Protein AF-A0AAE9QSP2-F1 (afdb_monomer_lite)

Sequence (119 aa):
MLPIIVKASGFILVILLAYVLKQKGILTSEHGRGFSIILMTVTLPCALLVSTRSLNMSAILLIPMGLGIAGNLLLLGIGYLRGRHKEPVAQAQDMIQLVGYNIGTFAFPFVQSFSRLAT

pLDDT: mean 83.26, std 9.17, range [43.91, 94.62]

Organism: Streptococcus dysgalactiae subsp. equisimilis (NCBI:txid119602)

Foldseek 3Di:
DVVLVVVVVVVVVVVVVVVVCVVVVVDDPVVVVVVVCCCVPPVQVVLLVVLCVPDDPDPVVVVVVVVLVVQLVVQLVVLQVVCVPDDPVVSVVSNCCSNVVPVVSSCSSVVVVSVVVVD

Secondary structure (DSSP, 8-state):
-HHHHHHHHHHHHHHHHHHHHHHTTSS-HHHHHHHHHHIIIIIHHHHHHHHHTT----GGGHHHHHHHHHHHHHHHHHHHHHHTTS-HHHHHHHHHHHHH--HHHHHHHHHHHHHTT--

Radius of gyration: 19.23 Å; chains: 1; bounding box: 51×37×47 Å

Structure (mmCIF, N/CA/C/O backbone):
data_AF-A0AAE9QSP2-F1
#
_entry.id   AF-A0AAE9QSP2-F1
#
loop_
_atom_site.group_PDB
_atom_site.id
_atom_site.type_symbol
_atom_site.label_atom_id
_atom_site.label_alt_id
_atom_site.label_comp_id
_atom_site.label_asym_id
_atom_site.label_entity_id
_atom_site.label_seq_id
_atom_site.pdbx_PDB_ins_code
_atom_site.Cartn_x
_atom_site.Cartn_y
_atom_site.Cartn_z
_atom_site.occupancy
_atom_site.B_iso_or_equiv
_atom_site.auth_seq_id
_atom_site.auth_comp_id
_atom_site.auth_asym_id
_atom_site.auth_atom_id
_atom_site.pdbx_PDB_model_num
ATOM 1 N N . MET A 1 1 ? -5.096 -4.612 -28.421 1.00 69.06 1 MET A N 1
ATOM 2 C CA . MET A 1 1 ? -6.293 -3.783 -28.119 1.00 69.06 1 MET A CA 1
ATOM 3 C C . MET A 1 1 ? -7.496 -4.635 -27.699 1.00 69.06 1 MET A C 1
ATOM 5 O O . MET A 1 1 ? -7.836 -4.600 -26.525 1.00 69.06 1 MET A O 1
ATOM 9 N N . LEU A 1 2 ? -8.071 -5.470 -28.579 1.00 81.50 2 LEU A N 1
ATOM 10 C CA . LEU A 1 2 ? -9.136 -6.443 -28.241 1.00 81.50 2 LEU A CA 1
ATOM 11 C C . LEU A 1 2 ? -8.917 -7.257 -26.941 1.00 81.50 2 LEU A C 1
ATOM 13 O O . LEU A 1 2 ? -9.817 -7.259 -26.103 1.00 81.50 2 LEU A O 1
ATOM 17 N N . PRO A 1 3 ? -7.748 -7.884 -26.693 1.00 82.44 3 PRO A N 1
ATOM 18 C CA . PRO A 1 3 ? -7.531 -8.672 -25.472 1.00 82.44 3 PRO A CA 1
ATOM 1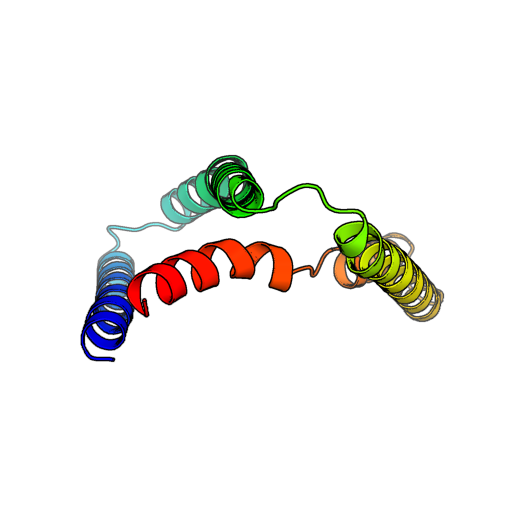9 C C . PRO A 1 3 ? -7.611 -7.850 -24.177 1.00 82.44 3 PRO A C 1
ATOM 21 O O . PRO A 1 3 ? -8.064 -8.348 -23.148 1.00 82.44 3 PRO A O 1
ATOM 24 N N . ILE A 1 4 ? -7.221 -6.573 -24.224 1.00 82.94 4 ILE A N 1
ATOM 25 C CA . ILE A 1 4 ? -7.286 -5.662 -23.073 1.00 82.94 4 ILE A CA 1
ATOM 26 C C . ILE A 1 4 ? -8.750 -5.358 -22.737 1.00 82.94 4 ILE A C 1
ATOM 28 O O . ILE A 1 4 ? -9.136 -5.410 -21.572 1.00 82.94 4 ILE A O 1
ATOM 32 N N . ILE A 1 5 ? -9.576 -5.114 -23.760 1.00 86.25 5 ILE A N 1
ATOM 33 C CA . ILE A 1 5 ? -11.017 -4.857 -23.615 1.00 86.25 5 ILE A CA 1
ATOM 34 C C . ILE A 1 5 ? -11.738 -6.098 -23.070 1.00 86.25 5 ILE A C 1
ATOM 36 O O . ILE A 1 5 ? -12.554 -5.985 -22.155 1.00 86.25 5 ILE A O 1
ATOM 40 N N . VAL A 1 6 ? -11.404 -7.293 -23.566 1.00 88.56 6 VAL A N 1
ATOM 41 C CA . VAL A 1 6 ? -11.964 -8.556 -23.050 1.00 88.56 6 VAL A CA 1
ATOM 42 C C . VAL A 1 6 ? -11.600 -8.752 -21.573 1.00 88.56 6 VAL A C 1
ATOM 44 O O . VAL A 1 6 ? -12.463 -9.068 -20.759 1.00 88.56 6 VAL A O 1
ATOM 47 N N . LYS A 1 7 ? -10.351 -8.483 -21.178 1.00 83.12 7 LYS A N 1
ATOM 48 C CA . LYS A 1 7 ? -9.926 -8.601 -19.774 1.00 83.12 7 LYS A CA 1
ATOM 49 C C . LYS A 1 7 ? -10.607 -7.560 -18.874 1.00 83.12 7 LYS A C 1
ATOM 51 O O . LYS A 1 7 ? -11.081 -7.900 -17.793 1.00 83.12 7 LYS A O 1
ATOM 56 N N . ALA A 1 8 ? -10.702 -6.309 -19.330 1.00 87.12 8 ALA A N 1
ATOM 57 C CA . ALA A 1 8 ? -11.371 -5.228 -18.605 1.00 87.12 8 ALA A CA 1
ATOM 58 C C . ALA A 1 8 ? -12.876 -5.493 -18.424 1.00 87.12 8 ALA A C 1
ATOM 60 O O . ALA A 1 8 ? -13.393 -5.372 -17.314 1.00 87.12 8 ALA A O 1
ATOM 61 N N . SER A 1 9 ? -13.568 -5.920 -19.485 1.00 89.31 9 SER A N 1
ATOM 62 C CA . SER A 1 9 ? -14.985 -6.304 -19.415 1.00 89.31 9 SER A CA 1
ATOM 63 C C . SER A 1 9 ? -15.217 -7.506 -18.495 1.00 89.31 9 SER A C 1
ATOM 65 O O . SER A 1 9 ? -16.186 -7.507 -17.738 1.00 89.31 9 SER A O 1
ATOM 67 N N . GLY A 1 10 ? -14.290 -8.469 -18.463 1.00 89.88 10 GLY A N 1
ATOM 68 C CA . GLY A 1 10 ? -14.299 -9.568 -17.497 1.00 89.88 10 GLY A CA 1
ATOM 69 C C . GLY A 1 10 ? -14.267 -9.087 -16.042 1.00 89.88 10 GLY A C 1
ATOM 70 O O . GLY A 1 10 ? -15.076 -9.537 -15.233 1.00 89.88 10 GLY A O 1
ATOM 71 N N . PHE A 1 11 ? -13.404 -8.123 -15.701 1.00 87.25 11 PHE A N 1
ATOM 72 C CA . PHE A 1 11 ? -13.387 -7.543 -14.350 1.00 87.25 11 PHE A CA 1
ATOM 73 C C . PHE A 1 11 ? -14.694 -6.832 -14.001 1.00 87.25 11 PHE A C 1
ATOM 75 O O . PHE A 1 11 ? -15.203 -7.006 -12.895 1.00 87.25 11 PHE A O 1
ATOM 82 N N . ILE A 1 12 ? -15.268 -6.079 -14.943 1.00 92.38 12 ILE A N 1
ATOM 83 C CA . ILE A 1 12 ? -16.563 -5.414 -14.745 1.00 92.38 12 ILE A CA 1
ATOM 84 C C . ILE A 1 12 ? -17.662 -6.452 -14.479 1.00 92.38 12 ILE A C 1
ATOM 86 O O . ILE A 1 12 ? -18.430 -6.295 -13.531 1.00 92.38 12 ILE A O 1
ATOM 90 N N . LEU A 1 13 ? -17.701 -7.542 -15.251 1.00 94.62 13 LEU A N 1
ATOM 91 C CA . LEU A 1 13 ? -18.641 -8.647 -15.043 1.00 94.62 13 LEU A CA 1
ATOM 92 C C . LEU A 1 13 ? -18.491 -9.287 -13.659 1.00 94.62 13 LEU A C 1
ATOM 94 O O . LEU A 1 13 ? -19.492 -9.523 -12.986 1.00 94.62 13 LEU A O 1
ATOM 98 N N . VAL A 1 14 ? -17.259 -9.526 -13.206 1.00 91.19 14 VAL A N 1
ATOM 99 C CA . VAL A 1 14 ? -16.992 -10.076 -11.867 1.00 91.19 14 VAL A CA 1
ATOM 100 C C . VAL A 1 14 ? -17.471 -9.123 -10.767 1.00 91.19 14 VAL A C 1
ATOM 102 O O . VAL A 1 14 ? -18.093 -9.572 -9.805 1.00 91.19 14 VAL A O 1
ATOM 105 N N . ILE A 1 15 ? -17.245 -7.812 -10.913 1.00 90.69 15 ILE A N 1
ATOM 106 C CA . ILE A 1 15 ? -17.716 -6.799 -9.955 1.00 90.69 15 ILE A CA 1
ATOM 107 C C . ILE A 1 15 ? -19.250 -6.773 -9.904 1.00 90.69 15 ILE A C 1
ATOM 109 O O . ILE A 1 15 ? -19.831 -6.768 -8.817 1.00 90.69 15 ILE A O 1
ATOM 113 N N . LEU A 1 16 ? -19.914 -6.803 -11.063 1.00 94.25 16 LEU A N 1
ATOM 114 C CA . LEU A 1 16 ? -21.375 -6.848 -11.155 1.00 94.25 16 LEU A CA 1
ATOM 115 C C . LEU A 1 16 ? -21.943 -8.121 -10.518 1.00 94.25 16 LEU A C 1
ATOM 117 O O . LEU A 1 16 ? -22.897 -8.049 -9.744 1.00 94.25 16 LEU A O 1
ATOM 121 N N . LEU A 1 17 ? -21.331 -9.277 -10.780 1.00 92.12 17 LEU A N 1
ATOM 122 C CA . LEU A 1 17 ? -21.732 -10.546 -10.179 1.00 92.12 17 LEU A CA 1
ATOM 123 C C . LEU A 1 17 ? -21.590 -10.510 -8.651 1.00 92.12 17 LEU A C 1
ATOM 125 O O . LEU A 1 17 ? -22.522 -10.886 -7.939 1.00 92.12 17 LEU A O 1
ATOM 129 N N . ALA A 1 18 ? -20.461 -10.011 -8.140 1.00 88.12 18 ALA A N 1
ATOM 130 C CA . ALA A 1 18 ? -20.238 -9.840 -6.707 1.00 88.12 18 ALA A CA 1
ATOM 131 C C . ALA A 1 18 ? -21.281 -8.902 -6.072 1.00 88.12 18 ALA A C 1
ATOM 133 O O . ALA A 1 18 ? -21.766 -9.169 -4.971 1.00 88.12 18 ALA A O 1
ATOM 134 N N . TYR A 1 19 ? -21.680 -7.838 -6.777 1.00 89.25 19 TYR A N 1
ATOM 135 C CA . TYR A 1 19 ? -22.733 -6.928 -6.329 1.00 89.25 19 TYR A CA 1
ATOM 136 C C . TYR A 1 19 ? -24.111 -7.607 -6.262 1.00 89.25 19 TYR A C 1
ATOM 138 O O . TYR A 1 19 ? -24.812 -7.470 -5.258 1.00 89.25 19 TYR A O 1
ATOM 146 N N . VAL A 1 20 ? -24.483 -8.398 -7.274 1.00 92.44 20 VAL A N 1
ATOM 147 C CA . VAL A 1 20 ? -25.737 -9.175 -7.270 1.00 92.44 20 VAL A CA 1
ATOM 148 C C . VAL A 1 20 ? -25.739 -10.219 -6.147 1.00 92.44 20 VAL A C 1
ATOM 150 O O . VAL A 1 20 ? -26.737 -10.366 -5.443 1.00 92.44 20 VAL A O 1
ATOM 153 N N . LEU A 1 21 ? -24.621 -10.917 -5.927 1.00 87.81 21 LEU A N 1
ATOM 154 C CA . LEU A 1 21 ? -24.464 -11.879 -4.828 1.00 87.81 21 LEU A CA 1
ATOM 155 C C . LEU A 1 21 ? -24.581 -11.212 -3.450 1.00 87.81 21 LEU A C 1
ATOM 157 O O . LEU A 1 21 ? -25.177 -11.787 -2.537 1.00 87.81 21 LEU A O 1
ATOM 161 N N . LYS A 1 22 ? -24.062 -9.986 -3.313 1.00 86.12 22 LYS A N 1
ATOM 162 C CA . LYS A 1 22 ? -24.237 -9.160 -2.113 1.00 86.12 22 LYS A CA 1
ATOM 163 C C . LYS A 1 22 ? -25.706 -8.783 -1.905 1.00 86.12 22 LYS A C 1
ATOM 165 O O . LYS A 1 22 ? -26.202 -8.915 -0.791 1.00 86.12 22 LYS A O 1
ATOM 170 N N . GLN A 1 23 ? -26.418 -8.359 -2.954 1.00 85.81 23 GLN A N 1
ATOM 171 C CA . GLN A 1 23 ? -27.849 -8.036 -2.855 1.00 85.81 23 GLN A CA 1
ATOM 172 C C . GLN A 1 23 ? -28.706 -9.251 -2.476 1.00 85.81 23 GLN A C 1
ATOM 174 O O . GLN A 1 23 ? -29.651 -9.112 -1.708 1.00 85.81 23 GLN A O 1
ATOM 179 N N . LYS A 1 24 ? -28.360 -10.448 -2.967 1.00 87.25 24 LYS A N 1
ATOM 180 C CA . LYS A 1 24 ? -29.051 -11.702 -2.622 1.00 87.25 24 LYS A CA 1
ATOM 181 C C . LYS A 1 24 ? -28.731 -12.231 -1.215 1.00 87.25 24 LYS A C 1
ATOM 183 O O . LYS A 1 24 ? -29.217 -13.297 -0.857 1.00 87.25 24 LYS A O 1
ATOM 188 N N . GLY A 1 25 ? -27.905 -11.531 -0.433 1.00 80.75 25 GLY A N 1
ATOM 189 C CA . GLY A 1 25 ? -27.545 -11.920 0.936 1.00 80.75 25 GLY A CA 1
ATOM 190 C C . GLY A 1 25 ? -26.573 -13.101 1.040 1.00 80.75 25 GLY A C 1
ATOM 191 O O . GLY A 1 25 ? -26.257 -13.523 2.145 1.00 80.75 25 GLY A O 1
ATOM 192 N N . ILE A 1 26 ? -26.065 -13.612 -0.089 1.00 81.19 26 ILE A N 1
ATOM 193 C CA . ILE A 1 26 ? -25.077 -14.704 -0.124 1.00 81.19 26 ILE A CA 1
ATOM 194 C C . ILE A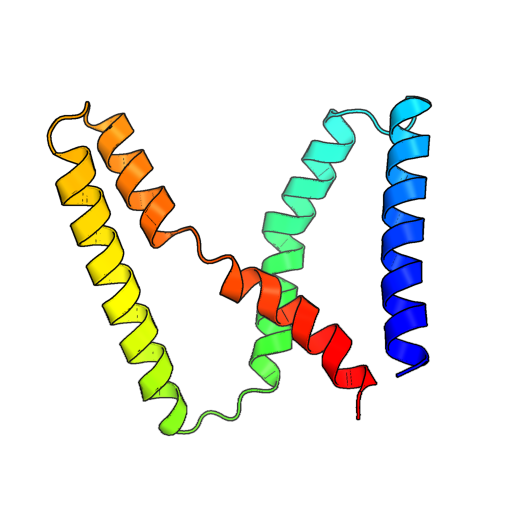 1 26 ? -23.705 -14.187 0.334 1.00 81.19 26 ILE A C 1
ATOM 196 O O . ILE A 1 26 ? -22.962 -14.892 1.012 1.00 81.19 26 ILE A O 1
ATOM 200 N N . LEU A 1 27 ? -23.370 -12.937 -0.013 1.00 79.75 27 LEU A N 1
ATOM 201 C CA . LEU A 1 27 ? -22.182 -12.243 0.488 1.00 79.75 27 LEU A CA 1
ATOM 202 C C . LEU A 1 27 ? -22.556 -11.308 1.646 1.00 79.75 27 LEU A C 1
ATOM 204 O O . LEU A 1 27 ? -22.980 -10.170 1.434 1.00 79.75 27 LEU A O 1
ATOM 208 N N . THR A 1 28 ? -22.354 -11.771 2.876 1.00 77.44 28 THR A N 1
ATOM 209 C CA . THR A 1 28 ? -22.429 -10.944 4.088 1.00 77.44 28 THR A CA 1
ATOM 210 C C . THR A 1 28 ? -21.140 -10.147 4.320 1.00 77.44 28 THR A C 1
ATOM 212 O O . THR A 1 28 ? -20.067 -10.448 3.787 1.00 77.44 28 THR A O 1
ATOM 215 N N . SER A 1 29 ? -21.240 -9.087 5.127 1.00 75.44 29 SER A N 1
ATOM 216 C CA . SER A 1 29 ? -20.121 -8.198 5.474 1.00 75.44 29 SER A CA 1
ATOM 217 C C . SER A 1 29 ? -18.951 -8.924 6.149 1.00 75.44 29 SER A C 1
ATOM 219 O O . SER A 1 29 ? -17.800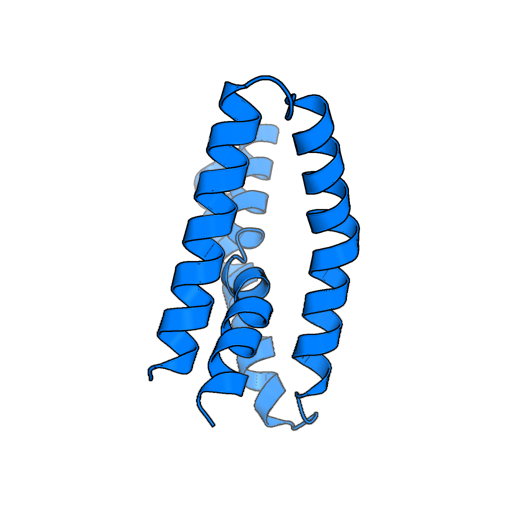 -8.537 5.940 1.00 75.44 29 SER A O 1
ATOM 221 N N . GLU A 1 30 ? -19.217 -9.997 6.899 1.00 79.38 30 GLU A N 1
ATOM 222 C CA . GLU A 1 30 ? -18.181 -10.835 7.515 1.00 79.38 30 GLU A CA 1
ATOM 223 C C . GLU A 1 30 ? -17.293 -11.527 6.478 1.00 79.38 30 GLU A C 1
ATOM 225 O O . GLU A 1 30 ? -16.065 -11.461 6.579 1.00 79.38 30 GLU A O 1
ATOM 230 N N . HIS A 1 31 ? -17.885 -12.113 5.431 1.00 80.38 31 HIS A N 1
ATOM 231 C CA . HIS A 1 31 ? -17.117 -12.713 4.340 1.00 80.38 31 HIS A CA 1
ATOM 232 C C . HIS A 1 31 ? -16.278 -11.657 3.615 1.00 80.38 31 HIS A C 1
ATOM 234 O O . HIS A 1 31 ? -15.101 -11.887 3.341 1.00 80.38 31 HIS A O 1
ATOM 240 N N . GLY A 1 32 ? -16.839 -10.463 3.387 1.00 82.38 32 GLY A N 1
ATOM 241 C CA . GLY A 1 32 ? -16.107 -9.335 2.804 1.00 82.38 32 GLY A CA 1
ATOM 242 C C . GLY A 1 32 ? -14.872 -8.935 3.620 1.00 82.38 32 GLY A C 1
ATOM 243 O O . GLY A 1 32 ? -13.800 -8.721 3.050 1.00 82.38 32 GLY A O 1
ATOM 244 N N . ARG A 1 33 ? -14.984 -8.899 4.955 1.00 85.00 33 ARG A N 1
ATOM 245 C CA . ARG A 1 33 ? -13.848 -8.626 5.846 1.00 85.00 33 ARG A CA 1
ATOM 246 C C . ARG A 1 33 ? -12.782 -9.722 5.760 1.00 85.00 33 ARG A C 1
ATOM 248 O O . ARG A 1 33 ? -11.604 -9.389 5.652 1.00 85.00 33 ARG A O 1
ATOM 255 N N . GLY A 1 34 ? -13.180 -10.996 5.754 1.00 86.38 34 GLY A N 1
ATOM 256 C CA . GLY A 1 34 ? -12.259 -12.127 5.585 1.00 86.38 34 GLY A CA 1
ATOM 257 C C . GLY A 1 34 ? -11.473 -12.050 4.273 1.00 86.38 34 GLY A C 1
ATOM 258 O O . GLY A 1 34 ? -10.243 -12.115 4.280 1.00 86.38 34 GLY A O 1
ATOM 259 N N . PHE A 1 35 ? -12.164 -11.796 3.158 1.00 86.12 35 PHE A N 1
ATOM 260 C CA . PHE A 1 35 ? -11.521 -11.581 1.861 1.00 86.12 35 PHE A CA 1
ATOM 261 C C . PHE A 1 35 ? -10.567 -10.386 1.879 1.00 86.12 35 PHE A C 1
ATOM 263 O O . PHE A 1 35 ? -9.449 -10.493 1.381 1.00 86.12 35 PHE A O 1
ATOM 270 N N . SER A 1 36 ? -10.961 -9.264 2.485 1.00 86.44 36 SER A N 1
ATOM 271 C CA . SER A 1 36 ? -10.116 -8.070 2.536 1.00 86.44 36 SER A CA 1
ATOM 272 C C . SER A 1 36 ? -8.833 -8.293 3.344 1.00 86.44 36 SER A C 1
ATOM 274 O O . SER A 1 36 ? -7.786 -7.784 2.953 1.00 86.44 36 SER A O 1
ATOM 276 N N . ILE A 1 37 ? -8.887 -9.076 4.428 1.00 90.38 37 ILE A N 1
ATOM 277 C CA . ILE A 1 37 ? -7.698 -9.456 5.209 1.00 90.38 37 ILE A CA 1
ATOM 278 C C . ILE A 1 37 ? -6.762 -10.321 4.359 1.00 90.38 37 ILE A C 1
ATOM 280 O O . ILE A 1 37 ? -5.580 -10.015 4.251 1.00 90.38 37 ILE A O 1
ATOM 284 N N . ILE A 1 38 ? -7.280 -11.353 3.689 1.00 92.50 38 ILE A N 1
ATOM 285 C CA . ILE A 1 38 ? -6.468 -12.226 2.823 1.00 92.50 38 ILE A CA 1
ATOM 286 C C . ILE A 1 38 ? -5.831 -11.426 1.678 1.00 92.50 38 ILE A C 1
ATOM 288 O O . ILE A 1 38 ? -4.656 -11.613 1.346 1.00 92.50 38 ILE A O 1
ATOM 292 N N . LEU A 1 39 ? -6.587 -10.503 1.082 1.00 89.12 39 LEU A N 1
ATOM 293 C CA . LEU A 1 39 ? -6.086 -9.636 0.022 1.00 89.12 39 LEU A CA 1
ATOM 294 C C . LEU A 1 39 ? -4.961 -8.732 0.531 1.00 89.12 39 LEU A C 1
ATOM 296 O O . LEU A 1 39 ? -3.889 -8.712 -0.069 1.00 89.12 39 LEU A O 1
ATOM 300 N N . MET A 1 40 ? -5.180 -8.031 1.644 1.00 87.50 40 MET A N 1
ATOM 301 C CA . MET A 1 40 ? -4.225 -7.057 2.176 1.00 87.50 40 MET A CA 1
ATOM 302 C C . MET A 1 40 ? -2.977 -7.705 2.778 1.00 87.50 40 MET A C 1
ATOM 304 O O . MET A 1 40 ? -1.879 -7.177 2.621 1.00 87.50 40 MET A O 1
ATOM 308 N N . THR A 1 41 ? -3.126 -8.850 3.443 1.00 88.88 41 THR A N 1
ATOM 309 C CA . THR A 1 41 ? -2.040 -9.495 4.192 1.00 88.88 41 THR A CA 1
ATOM 310 C C . THR A 1 41 ? -1.259 -10.510 3.362 1.00 88.88 41 THR A C 1
ATOM 312 O O . THR A 1 41 ? -0.071 -10.689 3.605 1.00 88.88 41 THR A O 1
ATOM 315 N N . VAL A 1 42 ? -1.888 -11.172 2.385 1.00 91.38 42 VAL A N 1
ATOM 316 C CA . VAL A 1 42 ? -1.240 -12.246 1.608 1.00 91.38 42 VAL A CA 1
ATOM 317 C C . VAL A 1 42 ? -1.129 -11.871 0.137 1.00 91.38 42 VAL A C 1
ATOM 319 O O . VAL A 1 42 ? -0.035 -11.833 -0.421 1.00 91.38 42 VAL A O 1
ATOM 322 N N . THR A 1 43 ? -2.254 -11.548 -0.498 1.00 89.94 43 THR A N 1
ATOM 323 C CA . THR A 1 43 ? -2.293 -11.394 -1.961 1.00 89.94 43 THR A CA 1
ATOM 324 C C . THR A 1 43 ? -1.482 -10.188 -2.427 1.00 89.94 43 THR A C 1
ATOM 326 O O . THR A 1 43 ? -0.706 -10.307 -3.374 1.00 89.94 43 THR A O 1
ATOM 329 N N . LEU A 1 44 ? -1.622 -9.039 -1.757 1.00 87.31 44 LEU A N 1
ATOM 330 C CA . LEU A 1 44 ? -0.909 -7.814 -2.115 1.00 87.31 44 LEU A CA 1
ATOM 331 C C . LEU A 1 44 ? 0.613 -7.950 -1.945 1.00 87.31 44 LEU A C 1
ATOM 333 O O . LEU A 1 44 ? 1.314 -7.679 -2.921 1.00 87.31 44 LEU A O 1
ATOM 337 N N . PRO A 1 45 ? 1.155 -8.426 -0.805 1.00 87.06 45 PRO A N 1
ATOM 338 C CA . PRO A 1 45 ? 2.591 -8.677 -0.686 1.00 87.06 45 PRO A CA 1
ATOM 339 C C . PRO A 1 45 ? 3.122 -9.639 -1.754 1.00 87.06 45 PRO A C 1
ATOM 341 O O . PRO A 1 45 ? 4.140 -9.356 -2.382 1.00 87.06 45 PRO A O 1
ATOM 344 N N . CYS A 1 46 ? 2.411 -10.737 -2.034 1.00 88.50 46 CYS A N 1
ATOM 345 C CA . CYS A 1 46 ? 2.802 -11.671 -3.090 1.00 88.50 46 CYS A CA 1
ATOM 346 C C . CYS A 1 46 ? 2.798 -11.014 -4.479 1.00 88.50 46 CYS A C 1
ATOM 348 O O . CYS A 1 46 ? 3.742 -11.197 -5.248 1.00 88.50 46 CYS A O 1
ATOM 350 N N . ALA A 1 47 ? 1.772 -10.223 -4.802 1.00 85.88 47 ALA A N 1
ATOM 351 C CA . ALA A 1 47 ? 1.681 -9.513 -6.075 1.00 85.88 47 ALA A CA 1
ATOM 352 C C . ALA A 1 47 ? 2.831 -8.510 -6.249 1.00 85.88 47 ALA A C 1
ATOM 354 O O . ALA A 1 47 ? 3.410 -8.426 -7.335 1.00 85.88 47 ALA A O 1
ATOM 355 N N . LEU A 1 48 ? 3.205 -7.801 -5.181 1.00 84.75 48 LEU A N 1
ATOM 356 C CA . LEU A 1 48 ? 4.359 -6.901 -5.171 1.00 84.75 48 LEU A CA 1
ATOM 357 C C . LEU A 1 48 ? 5.667 -7.659 -5.428 1.00 84.75 48 LEU A C 1
ATOM 359 O O . LEU A 1 48 ? 6.417 -7.262 -6.315 1.00 84.75 48 LEU A O 1
ATOM 363 N N . LEU A 1 49 ? 5.904 -8.780 -4.736 1.00 86.38 49 LEU A N 1
ATOM 364 C CA . LEU A 1 49 ? 7.100 -9.616 -4.926 1.00 86.38 49 LEU A CA 1
ATOM 365 C C . LEU A 1 49 ? 7.221 -10.170 -6.354 1.00 86.38 49 LEU A C 1
ATOM 367 O O . LEU A 1 49 ? 8.307 -10.213 -6.931 1.00 86.38 49 LEU A O 1
ATOM 371 N N . VAL A 1 50 ? 6.106 -10.593 -6.954 1.00 84.31 50 VAL A N 1
ATOM 372 C CA . VAL A 1 50 ? 6.098 -11.092 -8.338 1.00 84.31 50 VAL A CA 1
ATOM 373 C C . VAL A 1 50 ? 6.364 -9.963 -9.335 1.00 84.31 50 VAL A C 1
ATOM 375 O O . VAL A 1 50 ? 7.061 -10.171 -10.331 1.00 84.31 50 VAL A O 1
ATOM 378 N N . SER A 1 51 ? 5.835 -8.771 -9.066 1.00 79.44 51 SER A N 1
ATOM 379 C CA . SER A 1 51 ? 5.981 -7.597 -9.934 1.00 79.44 51 SER A CA 1
ATOM 380 C C . SER A 1 51 ? 7.398 -7.024 -9.896 1.00 79.44 51 SER A C 1
ATOM 382 O O . SER A 1 51 ? 7.929 -6.587 -10.916 1.00 79.44 51 SER A O 1
ATOM 384 N N . THR A 1 52 ? 8.064 -7.090 -8.742 1.00 77.56 52 THR A N 1
ATOM 385 C CA . THR A 1 52 ? 9.454 -6.639 -8.588 1.00 77.56 52 THR A CA 1
ATOM 386 C C . THR A 1 52 ? 10.465 -7.621 -9.176 1.00 77.56 52 THR A C 1
ATOM 388 O O . THR A 1 52 ? 11.570 -7.208 -9.510 1.00 77.56 52 THR A O 1
ATOM 391 N N . ARG A 1 53 ? 10.100 -8.893 -9.406 1.00 75.50 53 ARG A N 1
ATOM 392 C CA . ARG A 1 53 ? 10.985 -9.892 -10.037 1.00 75.50 53 ARG A CA 1
ATOM 393 C C . ARG A 1 53 ? 11.456 -9.494 -11.441 1.00 75.50 53 ARG A C 1
ATOM 395 O O . ARG A 1 53 ? 12.516 -9.933 -11.870 1.00 75.50 53 ARG A O 1
ATOM 402 N N . SER A 1 54 ? 10.685 -8.684 -12.169 1.00 67.12 54 SER A N 1
ATOM 403 C CA . SER A 1 54 ? 11.097 -8.158 -13.480 1.00 67.12 54 SER A CA 1
ATOM 404 C C . SER A 1 54 ? 12.049 -6.960 -13.408 1.00 67.12 54 SER A C 1
ATOM 406 O O . SER A 1 54 ? 12.477 -6.472 -14.452 1.00 67.12 54 SER A O 1
ATOM 408 N N . LEU A 1 55 ? 12.367 -6.460 -12.212 1.00 72.69 55 LEU A N 1
ATOM 409 C CA . LEU A 1 55 ? 13.321 -5.372 -12.044 1.00 72.69 55 LEU A CA 1
ATOM 410 C C . LEU A 1 55 ? 14.741 -5.941 -12.085 1.00 72.69 55 LEU A C 1
ATOM 412 O O . LEU A 1 55 ? 15.175 -6.639 -11.171 1.00 72.69 55 LEU A O 1
ATOM 416 N N . ASN A 1 56 ? 15.482 -5.617 -13.142 1.00 73.69 56 ASN A N 1
ATOM 417 C CA . ASN A 1 56 ? 16.924 -5.832 -13.157 1.00 73.69 56 ASN A CA 1
ATOM 418 C C . ASN A 1 56 ? 17.566 -4.814 -12.211 1.00 73.69 56 ASN A C 1
ATOM 420 O O . ASN A 1 56 ? 17.397 -3.609 -12.410 1.00 73.69 56 ASN A O 1
ATOM 424 N N . MET A 1 57 ? 18.287 -5.288 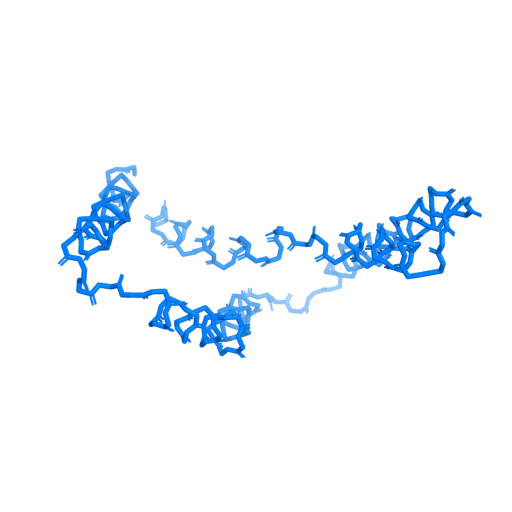-11.190 1.00 66.31 57 MET A N 1
ATOM 425 C CA . MET A 1 57 ? 19.003 -4.432 -10.241 1.00 66.31 57 MET A CA 1
ATOM 426 C C . MET A 1 57 ? 20.112 -3.660 -10.959 1.00 66.31 57 MET A C 1
ATOM 428 O O . MET A 1 57 ? 21.234 -4.131 -11.117 1.00 66.31 57 MET A O 1
ATOM 432 N N . SER A 1 58 ? 19.758 -2.468 -11.426 1.00 80.25 58 SER A N 1
ATOM 433 C CA . SER A 1 58 ? 20.637 -1.509 -12.081 1.00 80.25 58 SER A CA 1
ATOM 434 C C . SER A 1 58 ? 20.724 -0.252 -11.225 1.00 80.25 58 SER A C 1
ATOM 436 O O . SER A 1 58 ? 19.746 0.138 -10.586 1.00 80.25 58 SER A O 1
ATOM 438 N N . ALA A 1 59 ? 21.879 0.418 -11.248 1.00 82.50 59 ALA A N 1
ATOM 439 C CA . ALA A 1 59 ? 22.117 1.659 -10.509 1.00 82.50 59 ALA A CA 1
ATOM 440 C C . ALA A 1 59 ? 21.077 2.755 -10.820 1.00 82.50 59 ALA A C 1
ATOM 442 O O . ALA A 1 59 ? 20.811 3.612 -9.981 1.00 82.50 59 ALA A O 1
ATOM 443 N N . ILE A 1 60 ? 20.418 2.688 -11.983 1.00 86.06 60 ILE A N 1
ATOM 444 C CA . ILE A 1 60 ? 19.339 3.606 -12.368 1.00 86.06 60 ILE A CA 1
ATOM 445 C C . ILE A 1 60 ? 18.124 3.541 -11.421 1.00 86.06 60 ILE A C 1
ATOM 447 O O . ILE A 1 60 ? 17.425 4.538 -11.270 1.00 86.06 60 ILE A O 1
ATOM 451 N N . LEU A 1 61 ? 17.883 2.407 -10.744 1.00 84.44 61 LEU A N 1
ATOM 452 C CA . LEU A 1 61 ? 16.777 2.241 -9.789 1.00 84.44 61 LEU A CA 1
ATOM 453 C C . LEU A 1 61 ? 16.995 3.013 -8.477 1.00 84.44 61 LEU A C 1
ATOM 455 O O . LEU A 1 61 ? 16.035 3.253 -7.745 1.00 84.44 61 LEU A O 1
ATOM 459 N N . LEU A 1 62 ? 18.222 3.464 -8.197 1.00 87.12 62 LEU A N 1
ATOM 460 C CA . LEU A 1 62 ? 18.519 4.285 -7.020 1.00 87.12 62 LEU A CA 1
ATOM 461 C C . LEU A 1 62 ? 17.878 5.676 -7.110 1.00 87.12 62 LEU A C 1
ATOM 463 O O . LEU A 1 62 ? 17.500 6.241 -6.088 1.00 87.12 62 LEU A O 1
ATOM 467 N N . ILE A 1 63 ? 17.698 6.208 -8.323 1.00 88.38 63 ILE A N 1
ATOM 468 C CA . ILE A 1 63 ? 17.066 7.514 -8.555 1.00 88.38 63 ILE A CA 1
ATOM 469 C C . ILE A 1 63 ? 15.589 7.512 -8.113 1.00 88.38 63 ILE A C 1
ATOM 471 O O . ILE A 1 63 ? 15.238 8.313 -7.243 1.00 88.38 63 ILE A O 1
ATOM 475 N N . PRO A 1 64 ? 14.705 6.629 -8.629 1.00 85.62 64 PRO A N 1
ATOM 476 C CA . PRO A 1 64 ? 13.319 6.571 -8.171 1.00 85.62 64 PRO A CA 1
ATOM 477 C C . PRO A 1 64 ? 13.205 6.142 -6.703 1.00 85.62 64 PRO A C 1
ATOM 479 O O . PRO A 1 64 ? 12.296 6.603 -6.017 1.00 85.62 64 PRO A O 1
ATOM 482 N N . MET A 1 65 ? 14.134 5.328 -6.187 1.00 85.88 65 MET A N 1
ATOM 483 C CA . MET A 1 65 ? 14.188 4.995 -4.759 1.00 85.88 65 MET A CA 1
ATOM 484 C C . MET A 1 65 ? 14.464 6.239 -3.899 1.00 85.88 65 MET A C 1
ATOM 486 O O . MET A 1 65 ? 13.744 6.491 -2.933 1.00 85.88 65 MET A O 1
ATOM 490 N N . GLY A 1 66 ? 15.448 7.056 -4.284 1.00 89.44 66 GLY A N 1
ATOM 491 C CA . GLY A 1 66 ? 15.764 8.321 -3.623 1.00 89.44 66 GLY A CA 1
ATOM 492 C C . GLY A 1 66 ? 14.610 9.324 -3.692 1.00 89.44 66 GLY A C 1
ATOM 493 O O . GLY A 1 66 ? 14.251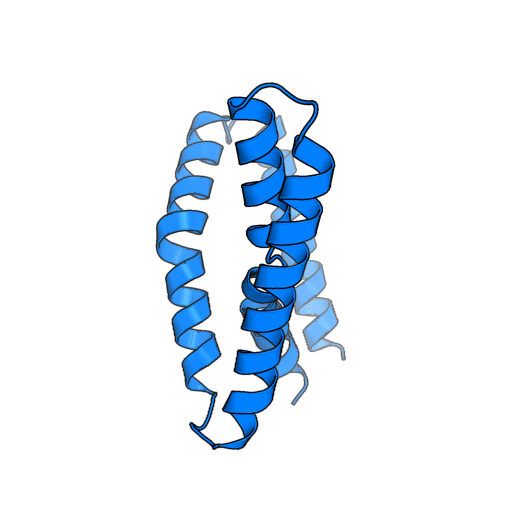 9.911 -2.673 1.00 89.44 66 GLY A O 1
ATOM 494 N N . LEU A 1 67 ? 13.967 9.462 -4.857 1.00 89.81 67 LEU A N 1
ATOM 495 C CA . LEU A 1 67 ? 12.767 10.291 -5.017 1.00 89.81 67 LEU A CA 1
ATOM 496 C C . LEU A 1 67 ? 11.603 9.795 -4.151 1.00 89.81 67 LEU A C 1
ATOM 498 O O . LEU A 1 67 ? 10.902 10.608 -3.553 1.00 89.81 67 LEU A O 1
ATOM 502 N N . GLY A 1 68 ? 11.419 8.478 -4.042 1.00 88.00 68 GLY A N 1
ATOM 503 C CA . GLY A 1 68 ? 10.414 7.874 -3.172 1.00 88.00 68 GLY A CA 1
ATOM 504 C C . GLY A 1 68 ? 10.651 8.208 -1.699 1.00 88.00 68 GLY A C 1
ATOM 505 O O . GLY A 1 68 ? 9.718 8.612 -1.006 1.00 88.00 68 GLY A O 1
ATOM 506 N N . ILE A 1 69 ? 11.893 8.103 -1.222 1.00 89.56 69 ILE A N 1
ATOM 507 C CA . ILE A 1 69 ? 12.256 8.467 0.156 1.00 89.56 69 ILE A CA 1
ATOM 508 C C . ILE A 1 69 ? 12.046 9.968 0.387 1.00 89.56 69 ILE A C 1
ATOM 510 O O . ILE A 1 69 ? 11.358 10.349 1.334 1.00 89.56 69 ILE A O 1
ATOM 514 N N . ALA A 1 70 ? 12.574 10.819 -0.496 1.00 92.19 70 ALA A N 1
ATOM 515 C CA . ALA A 1 70 ? 12.440 12.269 -0.384 1.00 92.19 70 ALA A CA 1
ATOM 516 C C . ALA A 1 70 ? 10.967 12.712 -0.403 1.00 92.19 70 ALA A C 1
ATOM 518 O O . ALA A 1 70 ? 10.551 13.502 0.442 1.00 92.19 70 ALA A O 1
ATOM 519 N N . GLY A 1 71 ? 10.156 12.156 -1.306 1.00 90.50 71 GLY A N 1
ATOM 520 C CA . GLY A 1 71 ? 8.723 12.433 -1.391 1.00 90.50 71 GLY A CA 1
ATOM 521 C C . GLY A 1 71 ? 7.964 12.034 -0.124 1.00 90.50 71 GLY A C 1
ATOM 522 O O . GLY A 1 71 ? 7.162 12.819 0.377 1.00 90.50 71 GLY A O 1
ATOM 523 N N . ASN A 1 72 ? 8.258 10.862 0.449 1.00 90.62 72 ASN A N 1
ATOM 524 C CA . ASN A 1 72 ? 7.648 10.433 1.711 1.00 90.62 72 ASN A CA 1
ATOM 525 C C . ASN A 1 72 ? 8.056 11.330 2.890 1.00 90.62 72 ASN A C 1
ATOM 527 O O . ASN A 1 72 ? 7.208 11.668 3.711 1.00 90.62 72 ASN A O 1
ATOM 531 N N . LEU A 1 73 ? 9.317 11.771 2.959 1.00 91.50 73 LEU A N 1
ATOM 532 C CA . LEU A 1 73 ? 9.770 12.720 3.984 1.00 91.50 73 LEU A CA 1
ATOM 533 C C . LEU A 1 73 ? 9.093 14.091 3.842 1.00 91.50 73 LEU A C 1
ATOM 535 O O . LEU A 1 73 ? 8.688 14.681 4.845 1.00 91.50 73 LEU A O 1
ATOM 539 N N . LEU A 1 74 ? 8.912 14.578 2.611 1.00 92.56 74 LEU A N 1
ATOM 540 C CA . LEU A 1 74 ? 8.165 15.810 2.346 1.00 92.56 74 LEU A CA 1
ATOM 541 C C . LEU A 1 74 ? 6.703 15.682 2.792 1.00 92.56 74 LEU A C 1
ATOM 543 O O . LEU A 1 74 ? 6.201 16.553 3.501 1.00 92.56 74 LEU A O 1
ATOM 547 N N . LEU A 1 75 ? 6.031 14.584 2.437 1.00 90.56 75 LEU A N 1
ATOM 548 C CA . LEU A 1 75 ? 4.646 14.319 2.840 1.00 90.56 75 LEU A CA 1
ATOM 549 C C . LEU A 1 75 ? 4.503 14.167 4.359 1.00 90.56 75 LEU A C 1
ATOM 551 O O . LEU A 1 75 ? 3.529 14.662 4.926 1.00 90.56 75 LEU A O 1
ATOM 555 N N . LEU A 1 76 ? 5.489 13.561 5.026 1.00 91.56 76 LEU A N 1
ATOM 556 C CA . LEU A 1 76 ? 5.543 13.467 6.484 1.00 91.56 76 LEU A CA 1
ATOM 557 C C . LEU A 1 76 ? 5.622 14.861 7.122 1.00 91.56 76 LEU A C 1
ATOM 559 O O . LEU A 1 76 ? 4.873 15.156 8.052 1.00 91.56 76 LEU A O 1
ATOM 563 N N . GLY A 1 77 ? 6.482 15.735 6.588 1.00 90.81 77 GLY A N 1
ATOM 564 C CA . GLY A 1 77 ? 6.602 17.125 7.028 1.00 90.81 77 GLY A CA 1
ATOM 565 C C . GLY A 1 77 ? 5.313 17.926 6.816 1.00 90.81 77 GLY A C 1
ATOM 566 O O . GLY A 1 77 ? 4.875 18.645 7.714 1.00 90.81 77 GLY A O 1
ATOM 567 N N . ILE A 1 78 ? 4.653 17.752 5.668 1.00 90.88 78 ILE A N 1
ATOM 568 C CA . ILE A 1 78 ? 3.354 18.377 5.375 1.00 90.88 78 ILE A CA 1
ATOM 569 C C . ILE A 1 78 ? 2.274 17.872 6.343 1.00 90.88 78 ILE A C 1
ATOM 571 O O . ILE A 1 78 ? 1.515 18.677 6.887 1.00 90.88 78 ILE A O 1
ATOM 575 N N . GLY A 1 79 ? 2.220 16.563 6.604 1.00 90.31 79 GLY A N 1
ATOM 576 C CA . GLY A 1 79 ? 1.294 15.968 7.569 1.00 90.31 79 GLY A CA 1
ATOM 577 C C . GLY A 1 79 ? 1.518 16.482 8.988 1.00 90.31 79 GLY A C 1
ATOM 578 O O . GLY A 1 79 ? 0.557 16.833 9.672 1.00 90.31 79 GLY A O 1
ATOM 579 N N . TYR A 1 80 ? 2.778 16.632 9.400 1.00 89.69 80 TYR A N 1
ATOM 580 C CA . TYR A 1 80 ? 3.129 17.218 10.690 1.00 89.69 80 TYR A CA 1
ATOM 581 C C . TYR A 1 80 ? 2.682 18.683 10.795 1.00 89.69 80 TYR A C 1
ATOM 583 O O . TYR A 1 80 ? 2.016 19.055 11.760 1.00 89.69 80 TYR A O 1
ATOM 591 N N . LEU A 1 81 ? 2.983 19.509 9.785 1.00 90.75 81 LEU A N 1
ATOM 592 C CA . LEU A 1 81 ? 2.587 20.922 9.754 1.00 90.75 81 LEU A CA 1
ATOM 593 C C . LEU A 1 81 ? 1.066 21.102 9.780 1.00 90.75 81 LEU A C 1
ATOM 595 O O . LEU A 1 81 ? 0.565 21.994 10.462 1.00 90.75 81 LEU A O 1
ATOM 599 N N . ARG A 1 82 ? 0.328 20.250 9.065 1.00 88.69 82 ARG A N 1
ATOM 600 C CA . ARG A 1 82 ? -1.139 20.263 9.033 1.00 88.69 82 ARG A CA 1
ATOM 601 C C . ARG A 1 82 ? -1.755 19.782 10.350 1.00 88.69 82 ARG A C 1
ATOM 603 O O . ARG A 1 82 ? -2.790 20.301 10.764 1.00 88.69 82 ARG A O 1
ATOM 610 N N . GLY A 1 83 ? -1.126 18.812 11.009 1.00 85.38 83 GLY A N 1
ATOM 611 C CA . GLY A 1 83 ? -1.593 18.239 12.268 1.00 85.38 83 GLY A CA 1
ATOM 612 C C . GLY A 1 83 ? -1.145 18.985 13.530 1.00 85.38 83 GLY A C 1
ATOM 613 O O . GLY A 1 83 ? -1.661 18.686 14.597 1.00 85.38 83 GLY A O 1
ATOM 614 N N . ARG A 1 84 ? -0.248 19.980 13.439 1.00 86.38 84 ARG A N 1
ATOM 615 C CA . ARG A 1 84 ? 0.358 20.672 14.602 1.00 86.38 84 ARG A CA 1
ATOM 616 C C . ARG A 1 84 ? -0.622 21.392 15.542 1.00 86.38 84 ARG A C 1
ATOM 618 O O . ARG A 1 84 ? -0.242 21.763 16.643 1.00 86.38 84 ARG A O 1
ATOM 625 N N . HIS A 1 85 ? -1.848 21.642 15.084 1.00 86.81 85 HIS A N 1
ATOM 626 C CA . HIS A 1 85 ? -2.916 22.282 15.865 1.00 86.81 85 HIS A CA 1
ATOM 627 C C . HIS A 1 85 ? -4.036 21.303 16.252 1.00 86.81 85 HIS A C 1
ATOM 629 O O . HIS A 1 85 ? -5.080 21.730 16.738 1.00 86.81 85 HIS A O 1
ATOM 635 N N . LYS A 1 86 ? -3.856 20.006 15.981 1.00 89.25 86 LYS A N 1
ATOM 636 C CA . LYS A 1 86 ? -4.831 18.955 16.273 1.00 89.25 86 LYS A CA 1
ATOM 637 C C . LYS A 1 86 ? -4.390 18.136 17.481 1.00 89.25 86 LYS A C 1
ATOM 639 O O . LYS A 1 86 ? -3.219 18.126 17.844 1.00 89.25 86 LYS A O 1
ATOM 644 N N . GLU A 1 87 ? -5.340 17.395 18.044 1.00 90.94 87 GLU A N 1
ATOM 645 C CA . GLU A 1 87 ? -5.065 16.366 19.046 1.00 90.94 87 GLU A CA 1
ATOM 646 C C . GLU A 1 87 ? -4.007 15.360 18.546 1.00 90.94 87 GLU A C 1
ATOM 648 O O . GLU A 1 87 ? -4.014 15.014 17.356 1.00 90.94 87 GLU A O 1
ATOM 653 N N . PRO A 1 88 ? -3.148 14.818 19.433 1.00 87.5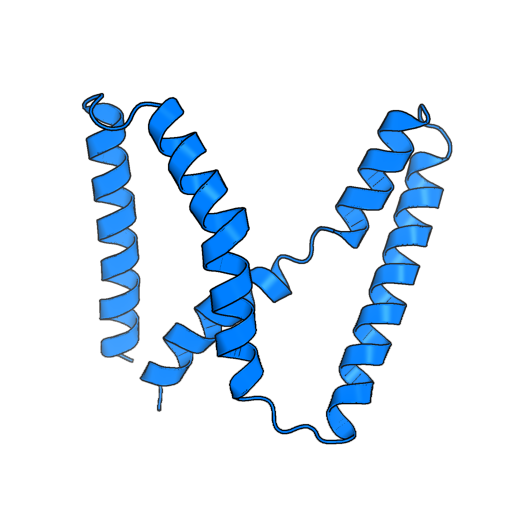6 88 PRO A N 1
ATOM 654 C CA . PRO A 1 88 ? -2.017 13.963 19.052 1.00 87.56 88 PRO A CA 1
ATOM 655 C C . PRO A 1 88 ? -2.406 12.768 18.170 1.00 87.56 88 PRO A C 1
ATOM 657 O O . PRO A 1 88 ? -1.695 12.412 17.230 1.00 87.56 88 PRO A O 1
ATOM 660 N N . VAL A 1 89 ? -3.572 12.168 18.430 1.00 91.00 89 VAL A N 1
ATOM 661 C CA . VAL A 1 89 ? -4.091 11.033 17.650 1.00 91.00 89 VAL A CA 1
ATOM 662 C C . VAL A 1 89 ? -4.461 11.457 16.227 1.00 91.00 89 VAL A C 1
ATOM 664 O O . VAL A 1 89 ? -4.115 10.770 15.268 1.00 91.00 89 VAL A O 1
ATOM 667 N N . ALA A 1 90 ? -5.124 12.603 16.070 1.00 88.62 90 ALA A N 1
ATOM 668 C CA . ALA A 1 90 ? -5.518 13.123 14.763 1.00 88.62 90 ALA A CA 1
ATOM 669 C C . ALA A 1 90 ? -4.304 13.610 13.954 1.00 88.62 90 ALA A C 1
ATOM 671 O O . ALA A 1 90 ? -4.263 13.442 12.735 1.00 88.62 90 ALA A O 1
ATOM 672 N N . GLN A 1 91 ? -3.291 14.164 14.625 1.00 89.19 91 GLN A N 1
ATOM 673 C CA . GLN A 1 91 ? -2.009 14.500 14.008 1.00 89.19 91 GLN A CA 1
ATOM 674 C C . GLN A 1 91 ? -1.297 13.247 13.477 1.00 89.19 91 GLN A C 1
ATOM 676 O O . GLN A 1 91 ? -0.867 13.231 12.324 1.00 89.19 91 GLN A O 1
ATOM 681 N N . ALA A 1 92 ? -1.216 12.183 14.283 1.00 88.81 92 ALA A N 1
ATOM 682 C CA . ALA A 1 92 ? -0.617 10.919 13.863 1.00 88.81 92 ALA A CA 1
ATOM 683 C C . ALA A 1 92 ? -1.377 10.287 12.684 1.00 88.81 92 ALA A C 1
ATOM 685 O O . ALA A 1 92 ? -0.755 9.790 11.746 1.00 88.81 92 ALA A O 1
ATOM 686 N N . GLN A 1 93 ? -2.713 10.355 12.687 1.00 89.25 93 GLN A N 1
ATOM 687 C CA . GLN A 1 93 ? -3.539 9.898 11.568 1.00 89.25 93 GLN A CA 1
ATOM 688 C C . GLN A 1 93 ? -3.249 10.674 10.279 1.00 89.25 93 GLN A C 1
ATOM 690 O O . GLN A 1 93 ? -3.031 10.042 9.248 1.00 89.25 93 GLN A O 1
ATOM 695 N N . ASP A 1 94 ? -3.187 12.009 10.332 1.00 86.44 94 ASP A N 1
ATOM 696 C CA . ASP A 1 94 ? -2.854 12.838 9.166 1.00 86.44 94 ASP A CA 1
ATOM 697 C C . ASP A 1 94 ? -1.449 12.497 8.631 1.00 86.44 94 ASP A C 1
ATOM 699 O O . ASP A 1 94 ? -1.273 12.308 7.428 1.00 86.44 94 ASP A O 1
ATOM 703 N N . MET A 1 95 ? -0.454 12.350 9.511 1.00 88.88 95 MET A N 1
ATOM 704 C CA . MET A 1 95 ? 0.915 11.981 9.126 1.00 88.88 95 MET A CA 1
ATOM 705 C C . MET A 1 95 ? 0.983 10.600 8.457 1.00 88.88 95 MET A C 1
ATOM 707 O O . MET A 1 95 ? 1.595 10.457 7.397 1.00 88.88 95 MET A O 1
ATOM 711 N N . ILE A 1 96 ? 0.334 9.589 9.042 1.00 88.31 96 ILE A N 1
ATOM 712 C CA . ILE A 1 96 ? 0.339 8.216 8.519 1.00 88.31 96 ILE A CA 1
ATOM 713 C C . ILE A 1 96 ? -0.441 8.129 7.208 1.00 88.31 96 ILE A C 1
ATOM 715 O O . ILE A 1 96 ? -0.006 7.441 6.290 1.00 88.31 96 ILE A O 1
ATOM 719 N N . GLN A 1 97 ? -1.571 8.824 7.088 1.00 86.50 97 GLN A N 1
ATOM 720 C CA . GLN A 1 97 ? -2.366 8.806 5.864 1.00 86.50 97 GLN A CA 1
ATOM 721 C C . GLN A 1 97 ? -1.629 9.486 4.710 1.00 86.50 97 GLN A C 1
ATOM 723 O O . GLN A 1 97 ? -1.589 8.922 3.625 1.00 86.50 97 GLN A O 1
ATOM 728 N N . LEU A 1 98 ? -0.991 10.642 4.922 1.00 85.88 98 LEU A N 1
ATOM 729 C CA . LEU A 1 98 ? -0.275 11.341 3.848 1.00 85.88 98 LEU A CA 1
ATOM 730 C C . LEU A 1 98 ? 0.928 10.554 3.308 1.00 85.88 98 LEU A C 1
ATOM 732 O O . LEU A 1 98 ? 1.157 10.556 2.103 1.00 85.88 98 LEU A O 1
ATOM 736 N N . VAL A 1 99 ? 1.675 9.869 4.174 1.00 85.12 99 VAL A N 1
ATOM 737 C CA . VAL A 1 99 ? 2.858 9.078 3.784 1.00 85.12 99 VAL A CA 1
ATOM 738 C C . VAL A 1 99 ? 2.462 7.673 3.312 1.00 85.12 99 VAL A C 1
ATOM 740 O O . VAL A 1 99 ? 3.010 7.134 2.354 1.00 85.12 99 VAL A O 1
ATOM 743 N N . GLY A 1 100 ? 1.478 7.067 3.974 1.00 74.75 100 GLY A N 1
ATOM 744 C CA . GLY A 1 100 ? 1.031 5.697 3.731 1.00 74.75 100 GLY A CA 1
ATOM 745 C C . GLY A 1 100 ? 0.086 5.533 2.542 1.00 74.75 100 GLY A C 1
ATOM 746 O O . GLY A 1 100 ? -0.138 4.400 2.112 1.00 74.75 100 GLY A O 1
ATOM 747 N N . TYR A 1 101 ? -0.457 6.618 1.974 1.00 66.06 101 TYR A N 1
ATOM 748 C CA . TYR A 1 101 ? -1.335 6.567 0.799 1.00 66.06 101 TYR A CA 1
ATOM 749 C C . TYR A 1 101 ? -0.543 6.330 -0.494 1.00 66.06 101 TYR A C 1
ATOM 751 O O . TYR A 1 101 ? -0.502 7.145 -1.412 1.00 66.06 101 TYR A O 1
ATOM 759 N N . ASN A 1 102 ? 0.100 5.168 -0.574 1.00 71.88 102 ASN A N 1
ATOM 760 C CA . ASN A 1 102 ? 0.936 4.764 -1.693 1.00 71.88 102 ASN A CA 1
ATOM 761 C C . ASN A 1 102 ? 0.148 3.896 -2.691 1.00 71.88 102 ASN A C 1
ATOM 763 O O . ASN A 1 102 ? 0.552 2.785 -3.041 1.00 71.88 102 ASN A O 1
ATOM 767 N N . ILE A 1 103 ? -1.010 4.400 -3.147 1.00 67.00 103 ILE A N 1
ATOM 768 C CA . ILE A 1 103 ? -1.888 3.693 -4.104 1.00 67.00 103 ILE A CA 1
ATOM 769 C C . ILE A 1 103 ? -1.116 3.249 -5.349 1.00 67.00 103 ILE A C 1
ATOM 771 O O . ILE A 1 103 ? -1.382 2.171 -5.871 1.00 67.00 103 ILE A O 1
ATOM 775 N N . GLY A 1 104 ? -0.130 4.033 -5.795 1.00 66.44 104 GLY A N 1
ATOM 776 C CA . GLY A 1 104 ? 0.711 3.693 -6.943 1.00 66.44 104 GLY A CA 1
ATOM 777 C C . GLY A 1 104 ? 1.441 2.356 -6.785 1.00 66.44 104 GLY A C 1
ATOM 778 O O . GLY A 1 104 ? 1.431 1.548 -7.711 1.00 66.44 104 GLY A O 1
ATOM 779 N N . THR A 1 105 ? 1.986 2.070 -5.599 1.00 72.62 105 THR A N 1
ATOM 780 C CA . THR A 1 105 ? 2.649 0.786 -5.317 1.00 72.62 105 THR A CA 1
ATOM 781 C C . THR A 1 105 ? 1.646 -0.369 -5.362 1.00 72.62 105 THR A C 1
ATOM 783 O O . THR A 1 105 ? 1.940 -1.417 -5.928 1.00 72.62 105 THR A O 1
ATOM 786 N N . PHE A 1 106 ? 0.422 -0.162 -4.868 1.00 70.25 106 PHE A N 1
ATOM 787 C CA . PHE A 1 106 ? -0.645 -1.167 -4.930 1.00 70.25 106 PHE A CA 1
ATOM 788 C C . PHE A 1 106 ? -1.234 -1.365 -6.332 1.00 70.25 106 PHE A C 1
ATOM 790 O O . PHE A 1 106 ? -1.645 -2.472 -6.670 1.00 70.25 106 PHE A O 1
ATOM 797 N N . ALA A 1 107 ? -1.269 -0.320 -7.158 1.00 75.69 107 ALA A N 1
ATOM 798 C CA . ALA A 1 107 ? -1.784 -0.373 -8.523 1.00 75.69 107 ALA A CA 1
ATOM 799 C C . ALA A 1 107 ? -0.774 -0.982 -9.509 1.00 75.69 107 ALA A C 1
ATOM 801 O O . ALA A 1 107 ? -1.175 -1.555 -10.523 1.00 75.69 107 ALA A O 1
ATOM 802 N N . PHE A 1 108 ? 0.527 -0.897 -9.217 1.00 78.88 108 PHE A N 1
ATOM 803 C CA . PHE A 1 108 ? 1.589 -1.328 -10.125 1.00 78.88 108 PHE A CA 1
ATOM 804 C C . PHE A 1 108 ? 1.490 -2.810 -10.556 1.00 78.88 108 PHE A C 1
ATOM 806 O O . PHE A 1 108 ? 1.496 -3.060 -11.766 1.00 78.88 108 PHE A O 1
ATOM 813 N N . PRO A 1 109 ? 1.277 -3.792 -9.650 1.00 75.94 109 PRO A N 1
ATOM 814 C CA . PRO A 1 109 ? 1.060 -5.189 -10.038 1.00 75.94 109 PRO A CA 1
ATOM 815 C C . PRO A 1 109 ? -0.136 -5.398 -10.972 1.00 75.94 109 PRO A C 1
ATOM 817 O O . PRO A 1 109 ? -0.098 -6.238 -11.876 1.00 75.94 109 PRO A O 1
ATOM 820 N N . PHE A 1 110 ? -1.202 -4.616 -10.783 1.00 74.38 110 PHE A N 1
ATOM 821 C CA . PHE A 1 110 ? -2.388 -4.687 -11.633 1.00 74.38 110 PHE A CA 1
ATOM 822 C C . PHE A 1 110 ? -2.082 -4.159 -13.029 1.00 74.38 110 PHE A C 1
ATOM 824 O O . PHE A 1 110 ? -2.333 -4.859 -14.009 1.00 74.38 110 PHE A O 1
ATOM 831 N N . VAL A 1 111 ? -1.479 -2.973 -13.130 1.00 79.38 111 VAL A N 1
ATOM 832 C CA . VAL A 1 111 ? -1.099 -2.369 -14.416 1.00 79.38 111 VAL A CA 1
ATOM 833 C C . VAL A 1 111 ? -0.148 -3.285 -15.188 1.00 79.38 111 VAL A C 1
ATOM 835 O O . VAL A 1 111 ? -0.349 -3.502 -16.381 1.00 79.38 111 VAL A O 1
ATOM 838 N N . GLN A 1 112 ? 0.821 -3.904 -14.510 1.00 75.25 112 GLN A N 1
ATOM 839 C CA . GLN A 1 112 ? 1.745 -4.860 -15.122 1.00 75.25 112 GLN A CA 1
ATOM 840 C C . GLN A 1 112 ? 1.036 -6.115 -15.671 1.00 75.25 112 GLN A C 1
ATOM 842 O O . GLN A 1 112 ? 1.404 -6.639 -16.724 1.00 75.25 112 GLN A O 1
ATOM 847 N N . SER A 1 113 ? -0.012 -6.592 -14.990 1.00 73.94 113 SER A N 1
ATOM 848 C CA . SER A 1 113 ? -0.841 -7.715 -15.454 1.00 73.94 113 SER A CA 1
ATOM 849 C C . SER A 1 113 ? -1.672 -7.380 -16.704 1.00 73.94 113 SER A C 1
ATOM 851 O O . SER A 1 113 ? -1.996 -8.275 -17.496 1.00 73.94 113 SER A O 1
ATOM 853 N N . PHE A 1 114 ? -2.018 -6.106 -16.911 1.00 72.56 114 PHE A N 1
ATOM 854 C CA . PHE A 1 114 ? -2.662 -5.640 -18.142 1.00 72.56 114 PHE A CA 1
ATOM 855 C C . PHE A 1 114 ? -1.653 -5.378 -19.264 1.00 72.56 114 PHE A C 1
ATOM 857 O O . PHE A 1 114 ? -1.913 -5.762 -20.403 1.00 72.56 114 PHE A O 1
ATOM 864 N N . SER A 1 115 ? -0.500 -4.776 -18.959 1.00 64.94 115 SER A N 1
ATOM 865 C CA . SER A 1 115 ? 0.504 -4.415 -19.966 1.00 64.94 115 SER A CA 1
ATOM 866 C C . SER A 1 115 ? 1.225 -5.625 -20.561 1.00 64.94 115 SER A C 1
ATOM 868 O O . SER A 1 115 ? 1.526 -5.608 -21.749 1.00 64.94 115 SER A O 1
ATOM 870 N N . ARG A 1 116 ? 1.400 -6.723 -19.810 1.00 60.88 116 ARG A N 1
ATOM 871 C CA . ARG A 1 116 ? 1.900 -8.001 -20.359 1.00 60.88 116 ARG A CA 1
ATOM 872 C C . ARG A 1 116 ? 1.017 -8.624 -21.452 1.00 60.88 116 ARG A C 1
ATOM 874 O O . ARG A 1 116 ? 1.493 -9.520 -22.129 1.00 60.88 116 ARG A O 1
ATOM 881 N N . LEU A 1 117 ? -0.242 -8.202 -21.610 1.00 53.97 117 LEU A N 1
ATOM 882 C CA . LEU A 1 117 ? -1.116 -8.633 -22.717 1.00 53.97 117 LEU A CA 1
ATOM 883 C C . LEU A 1 117 ? -1.064 -7.695 -23.935 1.00 53.97 117 LEU A C 1
ATOM 885 O O . LEU A 1 117 ? -1.724 -7.968 -24.939 1.00 53.97 117 LEU A O 1
ATOM 889 N N . ALA A 1 118 ? -0.393 -6.548 -23.815 1.00 51.03 118 ALA A N 1
ATOM 890 C CA . ALA A 1 118 ? -0.301 -5.548 -24.875 1.00 51.03 118 ALA A CA 1
ATOM 891 C C . ALA A 1 118 ? 0.917 -5.753 -25.795 1.00 51.03 118 ALA A C 1
ATOM 893 O O . ALA A 1 118 ? 0.984 -5.091 -26.830 1.00 51.03 118 ALA A O 1
ATOM 894 N N . THR A 1 119 ? 1.831 -6.652 -25.419 1.00 43.91 119 THR A N 1
ATOM 895 C CA . THR A 1 119 ? 2.982 -7.120 -26.205 1.00 43.91 119 THR A CA 1
ATOM 896 C C . THR A 1 119 ? 2.682 -8.490 -26.793 1.00 43.91 119 THR A C 1
ATOM 898 O O . THR A 1 119 ? 3.083 -8.718 -27.951 1.00 43.91 119 THR A O 1
#